Protein AF-A0ABC8R790-F1 (afdb_monomer_lite)

Radius of gyration: 24.33 Å; chains: 1; bounding box: 55×74×31 Å

Sequence (128 aa):
MMNKSLFYRSLWTRSCSLICFKKHKEIPCVRPESASEAKAAPGAALHVERPYYVDEQSEVLQNLQLEATASCSEIRNALEDEELQKLIYNIDTSPDAENELDKAMETEVFRLFTDKILCTISGNSKAL

Organism: NCBI:txid185542

Foldseek 3Di:
DDDPPPVPPPDPPDDDDPVVVVVCVVPPDDDPPPPDDDDDDPDDDPPPPDDDDDPDPVVDQDPVLVVLCVPDPVLVVLVVDPVLVVLVVCLVPDPCNVVSVVVLCVDPSNVVSVVVSVCRRVVVVPPD

Structure (mmCIF, N/CA/C/O backbone):
data_AF-A0ABC8R790-F1
#
_entry.id   AF-A0ABC8R790-F1
#
loop_
_atom_site.group_PDB
_atom_site.id
_atom_site.type_symbol
_atom_site.label_atom_id
_atom_site.label_alt_id
_atom_site.label_comp_id
_atom_site.label_asym_id
_atom_site.label_entity_id
_atom_site.label_seq_id
_atom_site.pdbx_PDB_ins_code
_atom_site.Cartn_x
_atom_site.Cartn_y
_atom_site.Cartn_z
_atom_site.occupancy
_atom_site.B_iso_or_equiv
_atom_site.auth_seq_id
_atom_site.auth_comp_id
_atom_site.auth_asym_id
_atom_site.auth_atom_id
_atom_site.pdbx_PDB_model_num
ATOM 1 N N . MET A 1 1 ? 14.325 60.259 4.007 1.00 35.97 1 MET A N 1
ATOM 2 C CA . MET A 1 1 ? 15.265 59.415 3.234 1.00 35.97 1 MET A CA 1
ATOM 3 C C . MET A 1 1 ? 15.204 58.000 3.799 1.00 35.97 1 MET A C 1
ATOM 5 O O . MET A 1 1 ? 15.854 57.733 4.798 1.00 35.97 1 MET A O 1
ATOM 9 N N . MET A 1 2 ? 14.360 57.122 3.244 1.00 34.19 2 MET A N 1
ATOM 10 C CA . MET A 1 2 ? 14.283 55.725 3.694 1.00 34.19 2 MET A CA 1
ATOM 11 C C . MET A 1 2 ? 15.330 54.869 2.968 1.00 34.19 2 MET A C 1
ATOM 13 O O . MET A 1 2 ? 15.470 54.934 1.746 1.00 34.19 2 MET A O 1
ATOM 17 N N . ASN A 1 3 ? 16.073 54.093 3.756 1.00 30.94 3 ASN A N 1
ATOM 18 C CA . ASN A 1 3 ? 17.181 53.238 3.339 1.00 30.94 3 ASN A CA 1
ATOM 19 C C . ASN A 1 3 ? 16.714 52.142 2.363 1.00 30.94 3 ASN A C 1
ATOM 21 O O . ASN A 1 3 ? 15.935 51.262 2.725 1.00 30.94 3 ASN A O 1
ATOM 25 N N . LYS A 1 4 ? 17.249 52.158 1.136 1.00 39.41 4 LYS A N 1
ATOM 26 C CA . LYS A 1 4 ? 16.925 51.234 0.026 1.00 39.41 4 LYS A CA 1
ATOM 27 C C . LYS A 1 4 ? 17.363 49.772 0.249 1.00 39.41 4 LYS A C 1
ATOM 29 O O . LYS A 1 4 ? 17.163 48.942 -0.627 1.00 39.41 4 LYS A O 1
ATOM 34 N N . SER A 1 5 ? 17.948 49.453 1.404 1.00 40.97 5 SER A N 1
ATOM 35 C CA . SER A 1 5 ? 18.514 48.132 1.719 1.00 40.97 5 SER A CA 1
ATOM 36 C C . SER A 1 5 ? 17.472 47.110 2.204 1.00 40.97 5 SER A C 1
ATOM 38 O O . SER A 1 5 ? 17.654 45.907 2.053 1.00 40.97 5 SER A O 1
ATOM 40 N N . LEU A 1 6 ? 16.332 47.561 2.736 1.00 40.66 6 LEU A N 1
ATOM 41 C CA . LEU A 1 6 ? 15.356 46.650 3.354 1.00 40.66 6 LEU A CA 1
ATOM 42 C C . LEU A 1 6 ? 14.253 46.152 2.415 1.00 40.66 6 LEU A C 1
ATOM 44 O O . LEU A 1 6 ? 13.489 45.275 2.801 1.00 40.66 6 LEU A O 1
ATOM 48 N N . PHE A 1 7 ? 14.184 46.641 1.175 1.00 39.34 7 PHE A N 1
ATOM 49 C CA . PHE A 1 7 ? 13.160 46.174 0.233 1.00 39.34 7 PHE A CA 1
ATOM 50 C C . PHE A 1 7 ? 13.511 44.835 -0.439 1.00 39.34 7 PHE A C 1
ATOM 52 O O . PHE A 1 7 ? 12.691 44.270 -1.152 1.00 39.34 7 PHE A O 1
ATOM 59 N N . TYR A 1 8 ? 14.724 44.314 -0.219 1.00 41.25 8 TYR A N 1
ATOM 60 C CA . TYR A 1 8 ? 15.257 43.180 -0.982 1.00 41.25 8 TYR A CA 1
ATOM 61 C C . TYR A 1 8 ? 15.445 41.888 -0.178 1.00 41.25 8 TYR A C 1
ATOM 63 O O . TYR A 1 8 ? 16.124 40.974 -0.636 1.00 41.25 8 TYR A O 1
ATOM 71 N N . ARG A 1 9 ? 14.862 41.791 1.024 1.00 46.16 9 ARG A N 1
ATOM 72 C CA . ARG A 1 9 ? 15.048 40.622 1.903 1.00 46.16 9 ARG A CA 1
ATOM 73 C C . ARG A 1 9 ? 13.774 39.821 2.189 1.00 46.16 9 ARG A C 1
ATOM 75 O O . ARG A 1 9 ? 13.828 38.878 2.967 1.00 46.16 9 ARG A O 1
ATOM 82 N N . SER A 1 10 ? 12.645 40.169 1.573 1.00 47.03 10 SER A N 1
ATOM 83 C CA . SER A 1 10 ? 11.329 39.603 1.916 1.00 47.03 10 SER A CA 1
ATOM 84 C C . SER A 1 10 ? 10.555 38.966 0.755 1.00 47.03 10 SER A C 1
ATOM 86 O O . SER A 1 10 ? 9.408 38.582 0.947 1.00 47.03 10 SER A O 1
ATOM 88 N N . LEU A 1 11 ? 11.160 38.781 -0.423 1.00 48.03 11 LEU A N 1
ATOM 89 C CA . LEU A 1 11 ? 10.540 38.052 -1.541 1.00 48.03 11 LEU A CA 1
ATOM 90 C C . LEU A 1 11 ? 11.583 37.210 -2.287 1.00 48.03 11 LEU A C 1
ATOM 92 O O . LEU A 1 11 ? 11.985 37.538 -3.400 1.00 48.03 11 LEU A O 1
ATOM 96 N N . TRP A 1 12 ? 12.030 36.112 -1.672 1.00 48.56 12 TRP A N 1
ATOM 97 C CA . TRP A 1 12 ? 12.759 35.053 -2.384 1.00 48.56 12 TRP A CA 1
ATOM 98 C C . TRP A 1 12 ? 11.890 33.798 -2.535 1.00 48.56 12 TRP A C 1
ATOM 100 O O . TRP A 1 12 ? 12.308 32.672 -2.289 1.00 48.56 12 TRP A O 1
ATOM 110 N N . THR A 1 13 ? 10.640 34.008 -2.945 1.00 44.09 13 THR A N 1
ATOM 111 C CA . THR A 1 13 ? 9.708 32.964 -3.372 1.00 44.09 13 THR A CA 1
ATOM 112 C C . THR A 1 13 ? 9.754 32.838 -4.898 1.00 44.09 13 THR A C 1
ATOM 114 O O . THR A 1 13 ? 9.174 33.626 -5.633 1.00 44.09 13 THR A O 1
ATOM 117 N N . ARG A 1 14 ? 10.542 31.859 -5.352 1.00 57.12 14 ARG A N 1
ATOM 118 C CA . ARG A 1 14 ? 10.373 30.928 -6.492 1.00 57.12 14 ARG A CA 1
ATOM 119 C C . ARG A 1 14 ? 9.726 31.330 -7.842 1.00 57.12 14 ARG A C 1
ATOM 121 O O . ARG A 1 14 ? 9.514 30.436 -8.652 1.00 57.12 14 ARG A O 1
ATOM 128 N N . SER A 1 15 ? 9.543 32.603 -8.192 1.00 55.16 15 SER A N 1
ATOM 129 C CA . SER A 1 15 ? 9.324 33.002 -9.602 1.00 55.16 15 SER A CA 1
ATOM 130 C C . SER A 1 15 ? 9.596 34.493 -9.831 1.00 55.16 15 SER A C 1
ATOM 132 O O . SER A 1 15 ? 8.859 35.351 -9.354 1.00 55.16 15 SER A O 1
ATOM 134 N N . CYS A 1 16 ? 10.665 34.811 -10.571 1.00 61.38 16 CYS A N 1
ATOM 135 C CA . CYS A 1 16 ? 11.005 36.184 -10.961 1.00 61.38 16 CYS A CA 1
ATOM 136 C C . CYS A 1 16 ? 10.073 36.671 -12.085 1.00 61.38 16 CYS A C 1
ATOM 138 O O . CYS A 1 16 ? 9.947 36.010 -13.112 1.00 61.38 16 CYS A O 1
ATOM 140 N N . SER A 1 17 ? 9.448 37.841 -11.920 1.00 60.53 17 SER A N 1
ATOM 141 C CA . SER A 1 17 ? 8.608 38.459 -12.958 1.00 60.53 17 SER A CA 1
ATOM 142 C C . SER A 1 17 ? 9.447 39.195 -14.018 1.00 60.53 17 SER A C 1
ATOM 144 O O . SER A 1 17 ? 10.633 39.465 -13.822 1.00 60.53 17 SER A O 1
ATOM 146 N N . LEU A 1 18 ? 8.834 39.592 -15.142 1.00 56.31 18 LEU A N 1
ATOM 147 C CA . LEU A 1 18 ? 9.503 40.341 -16.226 1.00 56.31 18 LEU A CA 1
ATOM 148 C C . LEU A 1 18 ? 10.120 41.675 -15.765 1.00 56.31 18 LEU A C 1
ATOM 150 O O . LEU A 1 18 ? 11.063 42.182 -16.375 1.00 56.31 18 LEU A O 1
ATOM 154 N N . ILE A 1 19 ? 9.617 42.240 -14.666 1.00 55.22 19 ILE A N 1
ATOM 155 C CA . ILE A 1 19 ? 10.162 43.458 -14.059 1.00 55.22 19 ILE A CA 1
ATOM 156 C C . ILE A 1 19 ? 11.496 43.158 -13.347 1.00 55.22 19 ILE A C 1
ATOM 158 O O . ILE A 1 19 ? 12.409 43.984 -13.395 1.00 55.22 19 ILE A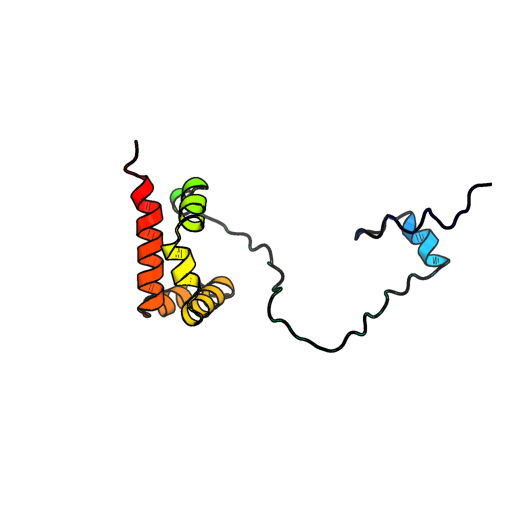 O 1
ATOM 162 N N . CYS A 1 20 ? 11.667 41.958 -12.775 1.00 61.50 20 CYS A N 1
ATOM 163 C CA . CYS A 1 20 ? 12.937 41.504 -12.195 1.00 61.50 20 CYS A CA 1
ATOM 164 C C . CYS A 1 20 ? 14.024 41.326 -13.270 1.00 61.50 20 CYS A C 1
ATOM 166 O O . CYS A 1 20 ? 15.179 41.679 -13.045 1.00 61.50 20 CYS A O 1
ATOM 168 N N . PHE A 1 21 ? 13.659 40.874 -14.474 1.00 56.16 21 PHE A N 1
ATOM 169 C CA . PHE A 1 21 ? 14.601 40.600 -15.569 1.00 56.16 21 PHE A CA 1
ATOM 170 C C . PHE A 1 21 ? 15.480 41.807 -15.959 1.00 56.16 21 PHE A C 1
ATOM 172 O O . PHE A 1 21 ? 16.684 41.656 -16.164 1.00 56.16 21 PHE A O 1
ATOM 179 N N . LYS A 1 22 ? 14.929 43.032 -15.982 1.00 60.50 22 LYS A N 1
ATOM 180 C CA . LYS A 1 22 ? 15.718 44.249 -16.275 1.00 60.50 22 LYS A CA 1
ATOM 181 C C . LYS A 1 22 ? 16.751 44.568 -15.191 1.00 60.50 22 LYS A C 1
ATOM 183 O O . LYS A 1 22 ? 17.810 45.093 -15.510 1.00 60.50 22 LYS A O 1
ATOM 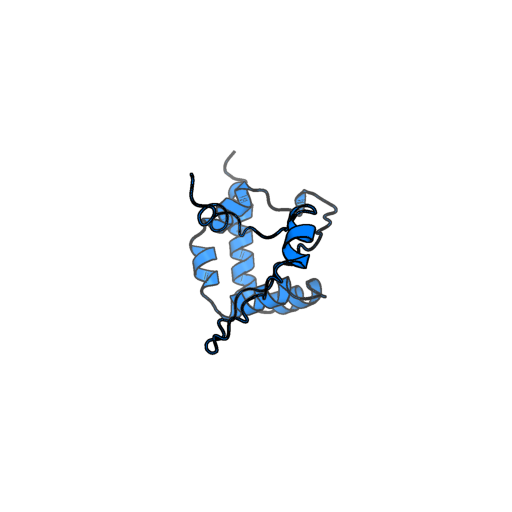188 N N . LYS A 1 23 ? 16.465 44.233 -13.929 1.00 60.88 23 LYS A N 1
ATOM 189 C CA . LYS A 1 23 ? 17.372 44.467 -12.793 1.00 60.88 23 LYS A CA 1
ATOM 190 C C . LYS A 1 23 ? 18.468 43.406 -12.684 1.00 60.88 23 LYS A C 1
ATOM 192 O O . LYS A 1 23 ? 19.580 43.738 -12.294 1.00 60.88 23 LYS A O 1
ATOM 197 N N . HIS A 1 24 ? 18.197 42.183 -13.139 1.00 58.22 24 HIS A N 1
ATOM 198 C CA . HIS A 1 24 ? 19.198 41.113 -13.225 1.00 58.22 24 HIS A CA 1
ATOM 199 C C . HIS A 1 24 ? 20.257 41.367 -14.309 1.00 58.22 24 HIS A C 1
ATOM 201 O O . HIS A 1 24 ? 21.359 40.832 -14.234 1.00 58.22 24 HIS A O 1
ATOM 207 N N . LYS A 1 25 ? 19.934 42.184 -15.322 1.00 56.00 25 LYS A N 1
ATOM 208 C CA . LYS A 1 25 ? 20.881 42.567 -16.378 1.00 56.00 25 LYS A CA 1
ATOM 209 C C . LYS A 1 25 ? 21.946 43.555 -15.885 1.00 56.00 25 LYS A C 1
ATOM 211 O O . LYS A 1 25 ? 23.048 43.561 -16.418 1.00 56.00 25 LYS A O 1
ATOM 216 N N . GLU A 1 26 ? 21.616 44.378 -14.888 1.00 56.12 26 GLU A N 1
ATOM 217 C CA . GLU A 1 26 ? 22.553 45.327 -14.268 1.00 56.12 26 GLU A CA 1
ATOM 218 C C . GLU A 1 26 ? 23.309 44.711 -13.080 1.00 56.12 26 GLU A C 1
ATOM 220 O O . GLU A 1 26 ? 24.456 45.076 -12.839 1.00 56.12 26 GLU A O 1
ATOM 225 N N . ILE A 1 27 ? 22.697 43.765 -12.354 1.00 57.06 27 ILE A N 1
ATOM 226 C CA . ILE A 1 27 ? 23.330 43.035 -11.246 1.00 57.06 27 ILE A CA 1
ATOM 227 C C . ILE A 1 27 ? 23.011 41.539 -11.409 1.00 57.06 27 ILE A C 1
ATOM 229 O O . ILE A 1 27 ? 21.880 41.132 -11.125 1.00 57.06 27 ILE A O 1
ATOM 233 N N . PRO A 1 28 ? 23.960 40.705 -11.867 1.00 55.69 28 PRO A N 1
ATOM 234 C CA . PRO A 1 28 ? 23.710 39.281 -12.050 1.00 55.69 28 PRO A CA 1
ATOM 235 C C . PRO A 1 28 ? 23.457 38.597 -10.700 1.00 55.69 28 PRO A C 1
ATOM 237 O O . PRO A 1 28 ? 24.290 38.636 -9.795 1.00 55.69 28 PRO A O 1
ATOM 240 N N . CYS A 1 29 ? 22.304 37.939 -10.561 1.00 59.06 29 CYS A N 1
ATOM 241 C CA . CYS A 1 29 ? 22.040 37.044 -9.437 1.00 59.06 29 CYS A CA 1
ATOM 242 C C . CYS A 1 29 ? 22.867 35.768 -9.607 1.00 59.06 29 CYS A C 1
ATOM 244 O O . CYS A 1 29 ? 22.496 34.881 -10.376 1.00 59.06 29 CYS A O 1
ATOM 246 N N . VAL A 1 30 ? 23.962 35.653 -8.863 1.00 54.06 30 VAL A N 1
ATOM 247 C CA . VAL A 1 30 ? 24.648 34.372 -8.692 1.00 54.06 30 VAL A CA 1
ATOM 248 C C . VAL A 1 30 ? 23.814 33.538 -7.722 1.00 54.06 30 VAL A C 1
ATOM 250 O O . VAL A 1 30 ? 23.618 33.922 -6.569 1.00 54.06 30 VAL A O 1
ATOM 253 N N . ARG A 1 31 ? 23.277 32.411 -8.201 1.00 48.53 31 ARG A N 1
ATOM 254 C CA . ARG A 1 31 ? 22.734 31.365 -7.326 1.00 48.53 31 ARG A CA 1
ATOM 255 C C . ARG A 1 31 ? 23.895 30.922 -6.429 1.00 48.53 31 ARG A C 1
ATOM 257 O O . ARG A 1 31 ? 24.906 30.506 -6.988 1.00 48.53 31 ARG A O 1
ATOM 264 N N . PRO A 1 32 ? 23.798 31.005 -5.093 1.00 45.53 32 PRO A N 1
ATOM 265 C CA . PRO A 1 32 ? 24.825 30.416 -4.254 1.00 45.53 32 PRO A CA 1
ATOM 266 C C . PRO A 1 32 ? 24.858 28.919 -4.565 1.00 45.53 32 PRO A C 1
ATOM 268 O O . PRO A 1 32 ? 23.841 28.238 -4.408 1.00 45.53 32 PRO A O 1
ATOM 271 N N . GLU A 1 33 ? 25.994 28.416 -5.045 1.00 45.47 33 GLU A N 1
ATOM 272 C CA . GLU A 1 33 ? 26.300 26.998 -4.923 1.00 45.47 33 GLU A CA 1
ATOM 273 C C . GLU A 1 33 ? 26.335 26.710 -3.428 1.00 45.47 33 GLU A C 1
ATOM 275 O O . GLU A 1 33 ? 27.259 27.097 -2.713 1.00 45.47 33 GLU A O 1
ATOM 280 N N . SER A 1 34 ? 25.275 26.087 -2.927 1.00 44.62 34 SER A N 1
ATOM 281 C CA . SER A 1 34 ? 25.308 25.449 -1.625 1.00 44.62 34 SER A CA 1
ATOM 282 C C . SER A 1 34 ? 26.234 24.241 -1.737 1.00 44.62 34 SER A C 1
ATOM 284 O O . SER A 1 34 ? 25.783 23.116 -1.945 1.00 44.62 34 SER A O 1
ATOM 286 N N . ALA A 1 35 ? 27.538 24.487 -1.624 1.00 48.94 35 ALA A N 1
ATOM 287 C CA . ALA A 1 35 ? 28.475 23.486 -1.162 1.00 48.94 35 ALA A CA 1
ATOM 288 C C . ALA A 1 35 ? 28.111 23.171 0.296 1.00 48.94 35 ALA A C 1
ATOM 290 O O . ALA A 1 35 ? 28.441 23.911 1.220 1.00 48.94 35 ALA A O 1
ATOM 291 N N . SER A 1 36 ? 27.367 22.087 0.475 1.00 40.38 36 SER A N 1
ATOM 292 C CA . SER A 1 36 ? 27.322 21.332 1.720 1.00 40.38 36 SER A CA 1
ATOM 293 C C . SER A 1 36 ? 27.427 19.867 1.332 1.00 40.38 36 SER A C 1
ATOM 295 O O . SER A 1 36 ? 26.433 19.216 1.017 1.00 40.38 36 SER A O 1
ATOM 297 N N . GLU A 1 37 ? 28.655 19.360 1.320 1.00 48.75 37 GLU A N 1
ATOM 298 C CA . GLU A 1 37 ? 28.891 17.926 1.422 1.00 48.75 37 GLU A CA 1
ATOM 299 C C . GLU A 1 37 ? 28.318 17.385 2.747 1.00 48.75 37 GLU A C 1
ATOM 301 O O . GLU A 1 37 ? 28.270 18.084 3.759 1.00 48.75 37 GLU A O 1
ATOM 306 N N . ALA A 1 38 ? 27.932 16.106 2.702 1.00 39.78 38 ALA A N 1
ATOM 307 C CA . ALA A 1 38 ? 27.633 15.196 3.813 1.00 39.78 38 ALA A CA 1
ATOM 308 C C . ALA A 1 38 ? 26.304 15.376 4.584 1.00 39.78 38 ALA A C 1
ATOM 310 O O . ALA A 1 38 ? 26.264 15.833 5.720 1.00 39.78 38 ALA A O 1
ATOM 311 N N . LYS A 1 39 ? 25.213 14.819 4.046 1.00 35.88 39 LYS A N 1
ATOM 312 C CA . LYS A 1 39 ? 24.810 13.419 4.308 1.00 35.88 39 LYS A CA 1
ATOM 313 C C . LYS A 1 39 ? 23.597 13.082 3.439 1.00 35.88 39 LYS A C 1
ATOM 315 O O . LYS A 1 39 ? 22.565 13.737 3.529 1.00 35.88 39 LYS A O 1
ATOM 320 N N . ALA A 1 40 ? 23.724 12.049 2.613 1.00 39.91 40 ALA A N 1
ATOM 321 C CA . ALA A 1 40 ? 22.592 11.468 1.909 1.00 39.91 40 ALA A CA 1
ATOM 322 C C . ALA A 1 40 ? 21.572 10.944 2.935 1.00 39.91 40 ALA A C 1
ATOM 324 O O . ALA A 1 40 ? 21.840 9.976 3.644 1.00 39.91 40 ALA A O 1
ATOM 325 N N . ALA A 1 41 ? 20.422 11.608 3.021 1.00 41.69 41 ALA A N 1
ATOM 326 C CA . ALA A 1 41 ? 19.186 11.005 3.489 1.00 41.69 41 ALA A CA 1
ATOM 327 C C . ALA A 1 41 ? 18.427 10.526 2.238 1.00 41.69 41 ALA A C 1
ATOM 329 O O . ALA A 1 41 ? 18.218 11.333 1.326 1.00 41.69 41 ALA A O 1
ATOM 330 N N . PRO A 1 42 ? 18.043 9.244 2.137 1.00 46.97 42 PRO A N 1
ATOM 331 C CA . PRO A 1 42 ? 17.196 8.778 1.051 1.00 46.97 42 PRO A CA 1
ATOM 332 C C . PRO A 1 42 ? 15.758 9.175 1.393 1.00 46.97 42 PRO A C 1
ATOM 334 O O . PRO A 1 42 ? 15.173 8.613 2.310 1.00 46.97 42 PRO A O 1
ATOM 337 N N . GLY A 1 43 ? 15.188 10.180 0.730 1.00 47.31 43 GLY A N 1
ATOM 338 C CA . GLY A 1 43 ? 13.799 10.535 1.038 1.00 47.31 43 GLY A CA 1
ATOM 339 C C . GLY A 1 43 ? 13.346 11.900 0.566 1.00 47.31 43 GLY A C 1
ATOM 340 O O . GLY A 1 43 ? 12.928 12.723 1.369 1.00 47.31 43 GLY A O 1
ATOM 341 N N . ALA A 1 44 ? 13.421 12.147 -0.735 1.00 49.06 44 ALA A N 1
ATOM 342 C CA . ALA A 1 44 ? 12.520 13.088 -1.391 1.00 49.06 44 ALA A CA 1
ATOM 343 C C . ALA A 1 44 ? 12.488 12.729 -2.875 1.00 49.06 44 ALA A C 1
ATOM 345 O O . ALA A 1 44 ? 13.001 13.462 -3.722 1.00 49.06 44 ALA A O 1
ATOM 346 N N . ALA A 1 45 ? 11.939 11.552 -3.189 1.00 49.66 45 ALA A N 1
ATOM 347 C CA . ALA A 1 45 ? 11.466 11.322 -4.542 1.00 49.66 45 ALA A CA 1
ATOM 348 C C . ALA A 1 45 ? 10.441 12.427 -4.827 1.00 49.66 45 ALA A C 1
ATOM 350 O O . ALA A 1 45 ? 9.465 12.589 -4.095 1.00 49.66 45 ALA A O 1
ATOM 351 N N . LEU A 1 46 ? 10.727 13.260 -5.826 1.00 49.28 46 LEU A N 1
ATOM 352 C CA . LEU A 1 46 ? 9.761 14.209 -6.355 1.00 49.28 46 LEU A CA 1
ATOM 353 C C . LEU A 1 46 ? 8.538 13.391 -6.765 1.00 49.28 46 LEU A C 1
ATOM 355 O O . LEU A 1 46 ? 8.641 12.587 -7.688 1.00 49.28 46 LEU A O 1
ATOM 359 N N . HIS A 1 47 ? 7.423 13.565 -6.054 1.00 53.25 47 HIS A N 1
ATOM 360 C CA . HIS A 1 47 ? 6.139 12.986 -6.426 1.00 53.25 47 HIS A CA 1
ATOM 361 C C . HIS A 1 47 ? 5.757 13.585 -7.781 1.00 53.25 47 HIS A C 1
ATOM 363 O O . HIS A 1 47 ? 5.249 14.705 -7.868 1.00 53.25 47 HIS A O 1
ATOM 369 N N . VAL A 1 48 ? 6.120 12.883 -8.854 1.00 55.12 48 VAL A N 1
ATOM 370 C CA . VAL A 1 48 ? 5.610 13.164 -10.188 1.00 55.12 48 VAL A CA 1
ATOM 371 C C . VAL A 1 48 ? 4.122 12.898 -10.084 1.00 55.12 48 VAL A C 1
ATOM 373 O O . VAL A 1 48 ?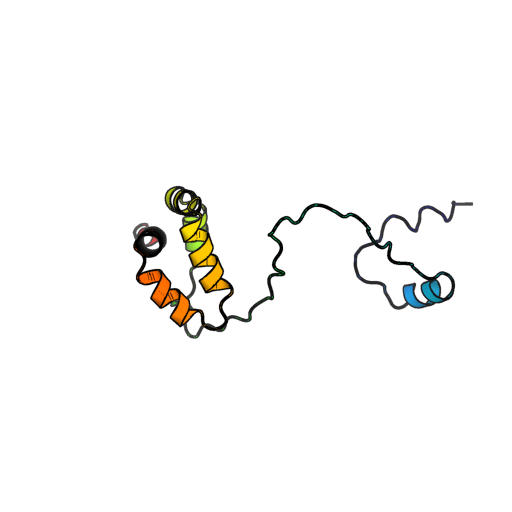 3.717 11.784 -9.771 1.00 55.12 48 VAL A O 1
ATOM 376 N N . GLU A 1 49 ? 3.317 13.939 -10.267 1.00 55.53 49 GLU A N 1
ATOM 377 C CA . GLU A 1 49 ? 1.866 13.818 -10.291 1.00 55.53 49 GLU A CA 1
ATOM 378 C C . GLU A 1 49 ? 1.512 12.854 -11.432 1.00 55.53 49 GLU A C 1
ATOM 380 O O . GLU A 1 49 ? 1.609 13.205 -12.609 1.00 55.53 49 GLU A O 1
ATOM 385 N N . ARG A 1 50 ? 1.234 11.591 -11.089 1.00 67.12 50 ARG A N 1
ATOM 386 C CA . ARG A 1 50 ? 0.877 10.548 -12.050 1.00 67.12 50 ARG A CA 1
ATOM 387 C C . ARG A 1 50 ? -0.610 10.724 -12.347 1.00 67.12 50 ARG A C 1
ATOM 389 O O . ARG A 1 50 ? -1.416 10.549 -11.434 1.00 67.12 50 ARG A O 1
ATOM 396 N N . PRO A 1 51 ? -1.005 11.083 -13.582 1.00 66.25 51 PRO A N 1
ATOM 397 C CA . PRO A 1 51 ? -2.414 11.134 -13.932 1.00 66.25 51 PRO A CA 1
ATOM 398 C C . PRO A 1 51 ? -2.982 9.721 -13.787 1.00 66.25 51 PRO A C 1
ATOM 400 O O . PRO A 1 51 ? -2.530 8.803 -14.471 1.00 66.25 51 PRO A O 1
ATOM 403 N N . TYR A 1 52 ? -3.927 9.541 -12.869 1.00 65.75 52 TYR A N 1
ATOM 404 C CA . TYR A 1 52 ? -4.614 8.272 -12.662 1.00 65.75 52 TYR A CA 1
ATOM 405 C C . TYR A 1 52 ? -5.994 8.363 -13.314 1.00 65.75 52 TYR A C 1
ATOM 407 O O . TYR A 1 52 ? -6.781 9.252 -12.987 1.00 65.75 52 TYR A O 1
ATOM 415 N N . TYR A 1 53 ? -6.248 7.495 -14.294 1.00 74.44 53 TYR A N 1
ATOM 416 C CA . TYR A 1 53 ? -7.550 7.361 -14.939 1.00 74.44 53 TYR A CA 1
ATOM 417 C C . TYR A 1 53 ? -8.239 6.141 -14.345 1.00 74.44 53 TYR A C 1
ATOM 419 O O . TYR A 1 53 ? -7.671 5.052 -14.371 1.00 74.44 53 TYR A O 1
ATOM 427 N N . VAL A 1 54 ? -9.438 6.347 -13.811 1.00 76.75 54 VAL A N 1
ATOM 428 C CA . VAL A 1 54 ? -10.266 5.285 -13.238 1.00 76.75 54 VAL A CA 1
ATOM 429 C C . VAL A 1 54 ? -11.533 5.191 -14.060 1.00 76.75 54 VAL A C 1
ATOM 431 O O . VAL A 1 54 ? -12.169 6.219 -14.304 1.00 76.75 54 VAL A O 1
ATOM 434 N N . ASP A 1 55 ? -11.876 3.977 -14.482 1.00 79.00 55 ASP A N 1
ATOM 435 C CA . ASP A 1 55 ? -13.081 3.715 -15.268 1.00 79.00 55 ASP A CA 1
ATOM 436 C C . ASP A 1 55 ? -14.335 3.806 -14.380 1.00 79.00 55 ASP A C 1
ATOM 438 O O . ASP A 1 55 ? -15.289 4.519 -14.702 1.00 79.00 55 ASP A O 1
ATOM 442 N N . GLU A 1 56 ? -14.289 3.195 -13.190 1.00 85.44 56 GLU A N 1
ATOM 443 C CA . GLU A 1 56 ? -15.392 3.193 -12.228 1.00 85.44 56 GLU A CA 1
ATOM 444 C C . GLU A 1 56 ? -15.040 3.855 -10.887 1.00 85.44 56 GLU A C 1
ATOM 446 O O . GLU A 1 56 ? -14.064 3.522 -10.223 1.00 85.44 56 GLU A O 1
ATOM 451 N N . GLN A 1 57 ? -15.906 4.748 -10.394 1.00 79.12 57 GLN A N 1
ATOM 452 C CA . GLN A 1 57 ? -15.698 5.407 -9.092 1.00 79.12 57 GLN A CA 1
ATOM 453 C C . GLN A 1 57 ? -15.710 4.435 -7.899 1.00 79.12 57 GLN A C 1
ATOM 455 O O . GLN A 1 57 ? -15.184 4.775 -6.842 1.00 79.12 57 GLN A O 1
ATOM 460 N N . SER A 1 58 ? -16.293 3.242 -8.055 1.00 83.56 58 SER A N 1
ATOM 461 C CA . SER A 1 58 ? -16.268 2.150 -7.071 1.00 83.56 58 SER A CA 1
ATOM 462 C C . SER A 1 58 ? -14.867 1.597 -6.811 1.00 83.56 58 SER A C 1
ATOM 464 O O . SER A 1 58 ? -14.642 1.025 -5.747 1.00 83.56 58 SER A O 1
ATOM 466 N N . GLU A 1 59 ? -13.932 1.775 -7.744 1.00 85.06 59 GLU A N 1
ATOM 467 C CA . GLU A 1 59 ? -12.538 1.338 -7.602 1.00 85.06 59 GLU A CA 1
ATOM 468 C C . GLU A 1 59 ? -11.716 2.293 -6.722 1.00 85.06 59 GLU A C 1
ATOM 470 O O . GLU A 1 59 ? -10.623 1.951 -6.271 1.00 85.06 59 GLU A O 1
ATOM 475 N N . VAL A 1 60 ? -12.244 3.491 -6.438 1.00 88.44 60 VAL A N 1
ATOM 476 C CA . VAL A 1 60 ? -11.577 4.504 -5.615 1.00 88.44 60 VAL A CA 1
ATOM 477 C C . VAL A 1 60 ? -12.159 4.508 -4.209 1.00 88.44 60 VAL A C 1
ATOM 479 O O . VAL A 1 60 ? -13.366 4.633 -4.003 1.00 88.44 60 VAL A O 1
ATOM 482 N N . LEU A 1 61 ? -11.277 4.449 -3.212 1.00 88.69 61 LEU A N 1
ATOM 483 C CA . LEU A 1 61 ? -11.675 4.592 -1.816 1.00 88.69 61 LEU A CA 1
ATOM 484 C C . LEU A 1 61 ? -12.229 5.991 -1.531 1.00 88.69 61 LEU A C 1
ATOM 486 O O . LEU A 1 61 ? -11.649 7.012 -1.909 1.00 88.69 61 LEU A O 1
ATOM 490 N N . GLN A 1 62 ? -13.329 6.043 -0.782 1.00 90.12 62 GLN A N 1
ATOM 491 C CA . GLN A 1 62 ? -13.896 7.302 -0.310 1.00 90.12 62 GLN A CA 1
ATOM 492 C C . GLN A 1 62 ? -13.021 7.921 0.786 1.00 90.12 62 GLN A C 1
ATOM 494 O O . GLN A 1 62 ? -12.307 7.226 1.509 1.00 90.12 62 GLN A O 1
ATOM 499 N N . ASN A 1 63 ? -13.136 9.237 0.978 1.00 89.75 63 ASN A N 1
ATOM 500 C CA . ASN A 1 63 ? -12.342 9.959 1.976 1.00 89.75 63 ASN A CA 1
ATOM 501 C C . ASN A 1 63 ? -12.488 9.375 3.397 1.00 89.75 63 ASN A C 1
ATOM 503 O O . ASN A 1 63 ? -11.486 9.190 4.079 1.00 8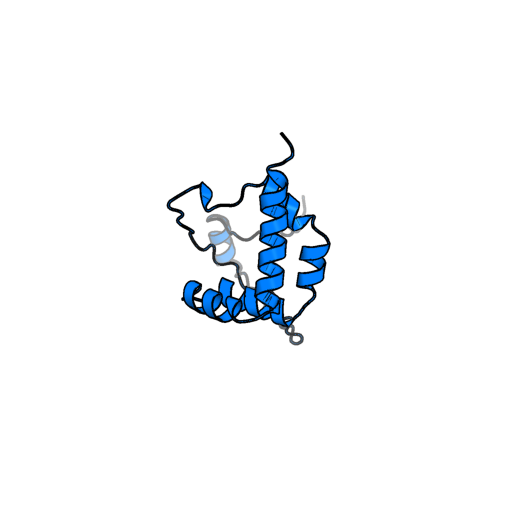9.75 63 ASN A O 1
ATOM 507 N N . LEU A 1 64 ? -13.703 8.972 3.788 1.00 90.81 64 LEU A N 1
ATOM 508 C CA . LEU A 1 64 ? -13.961 8.319 5.079 1.00 90.81 64 LEU A CA 1
ATOM 509 C C . LEU A 1 64 ? -13.228 6.975 5.230 1.00 90.81 64 LEU A C 1
ATOM 511 O O . LEU A 1 64 ? -12.782 6.629 6.321 1.00 90.81 64 LEU A O 1
ATOM 515 N N . GLN A 1 65 ? -13.087 6.206 4.147 1.00 92.81 65 GLN A N 1
ATOM 516 C CA . GLN A 1 65 ? -12.344 4.942 4.166 1.00 92.81 65 GLN A CA 1
ATOM 517 C C . GLN A 1 65 ? -10.838 5.194 4.273 1.00 92.81 65 GLN A C 1
ATOM 519 O O . GLN A 1 65 ? -10.160 4.505 5.029 1.00 92.81 65 GLN A O 1
ATOM 524 N N . LEU A 1 66 ? -10.324 6.211 3.574 1.00 92.75 66 LEU A N 1
ATOM 525 C CA . LEU A 1 66 ? -8.924 6.627 3.689 1.00 92.75 66 LEU A CA 1
ATOM 526 C C . LEU A 1 66 ? -8.595 7.112 5.107 1.00 92.75 66 LEU A C 1
ATOM 528 O O . LEU A 1 66 ? -7.566 6.729 5.661 1.00 92.75 66 LEU A O 1
ATOM 532 N N . GLU A 1 67 ? -9.480 7.901 5.719 1.00 93.19 67 GLU A N 1
ATOM 533 C CA . GLU A 1 67 ? -9.328 8.363 7.102 1.00 93.19 67 GLU A CA 1
ATOM 534 C C . GLU A 1 67 ? -9.361 7.197 8.102 1.00 93.19 67 GLU A C 1
ATOM 536 O O . GLU A 1 67 ? -8.537 7.147 9.021 1.00 93.19 67 GLU A O 1
ATOM 541 N N . ALA A 1 68 ? -10.250 6.218 7.899 1.00 93.00 68 ALA A N 1
ATOM 542 C CA . ALA A 1 68 ? -10.302 5.009 8.718 1.00 93.00 68 ALA A CA 1
ATOM 543 C C . ALA A 1 68 ? -9.005 4.189 8.616 1.00 93.00 68 ALA A C 1
ATOM 545 O O . ALA A 1 68 ? -8.457 3.775 9.639 1.00 93.00 68 ALA A O 1
ATOM 546 N N . THR A 1 69 ? -8.471 4.016 7.404 1.00 93.31 69 THR A N 1
ATOM 547 C CA . THR A 1 69 ? -7.181 3.352 7.170 1.00 93.31 69 THR A CA 1
ATOM 548 C C . THR A 1 69 ? -6.038 4.105 7.855 1.00 93.31 69 THR A C 1
ATOM 550 O O . THR A 1 69 ? -5.235 3.495 8.559 1.00 93.31 69 THR A O 1
ATOM 553 N N . ALA A 1 70 ? -5.990 5.436 7.733 1.00 92.56 70 ALA A N 1
ATOM 554 C CA . ALA A 1 70 ? -4.963 6.269 8.366 1.00 92.56 70 ALA A CA 1
ATOM 555 C C . ALA A 1 70 ? -5.033 6.257 9.906 1.00 92.56 70 ALA A C 1
ATOM 557 O O . ALA A 1 70 ? -4.007 6.366 10.583 1.00 92.56 70 ALA A O 1
ATOM 558 N N . SER A 1 71 ? -6.236 6.110 10.465 1.00 93.50 71 SER A N 1
ATOM 559 C CA . SER A 1 71 ? -6.472 6.072 11.913 1.00 93.50 71 SER A CA 1
ATOM 560 C C . SER A 1 71 ? -6.268 4.683 12.526 1.00 93.50 71 SER A C 1
ATOM 562 O O . SER A 1 71 ? -6.146 4.564 13.746 1.00 93.50 71 SER A O 1
ATOM 564 N N . CYS A 1 72 ? -6.217 3.628 11.709 1.00 94.62 72 CYS A N 1
ATOM 565 C CA . CYS A 1 72 ? -6.067 2.257 12.179 1.00 94.62 72 CYS A CA 1
ATOM 566 C C . CYS A 1 72 ? -4.644 2.001 12.696 1.00 94.62 72 CYS A C 1
ATOM 568 O O . CYS A 1 72 ? -3.673 1.971 11.938 1.00 94.62 72 CYS A O 1
ATOM 570 N N . SER A 1 73 ? -4.519 1.772 14.004 1.00 94.19 73 SER A N 1
ATOM 571 C CA . SER A 1 73 ? -3.232 1.472 14.636 1.00 94.19 73 SER A CA 1
ATOM 572 C C . SER A 1 73 ? -2.618 0.173 14.122 1.00 94.19 73 SER A C 1
ATOM 574 O O . SER A 1 73 ? -1.410 0.109 13.953 1.00 94.19 73 SER A O 1
ATOM 576 N N . GLU A 1 74 ? -3.421 -0.846 13.812 1.00 93.88 74 GLU A N 1
ATOM 577 C CA . GLU A 1 74 ? -2.904 -2.107 13.275 1.00 93.88 74 GLU A CA 1
ATOM 578 C C . GLU A 1 74 ? -2.247 -1.942 11.905 1.00 93.88 74 GLU A C 1
ATOM 580 O O . GLU A 1 74 ? -1.199 -2.538 11.665 1.00 93.88 74 GLU A O 1
ATOM 585 N N . ILE A 1 75 ? -2.840 -1.126 11.028 1.00 95.12 75 ILE A N 1
ATOM 586 C CA . ILE A 1 75 ? -2.272 -0.802 9.714 1.00 95.12 75 ILE A CA 1
ATOM 587 C C . ILE A 1 75 ? -0.981 -0.008 9.901 1.00 95.12 75 ILE A C 1
ATOM 589 O O . ILE A 1 75 ? 0.039 -0.336 9.302 1.00 95.12 75 ILE A O 1
ATOM 593 N N . ARG A 1 76 ? -0.991 0.998 10.782 1.00 95.56 76 ARG A N 1
ATOM 594 C CA . ARG A 1 76 ? 0.203 1.800 11.077 1.00 95.56 76 ARG A CA 1
ATOM 595 C C . ARG A 1 76 ? 1.346 0.976 11.663 1.00 95.56 76 ARG A C 1
ATOM 597 O O . ARG A 1 76 ? 2.483 1.192 11.271 1.00 95.56 76 ARG A O 1
ATOM 604 N N . ASN A 1 77 ? 1.042 0.041 12.557 1.00 94.81 77 ASN A N 1
ATOM 605 C CA . ASN A 1 77 ? 2.037 -0.848 13.149 1.00 94.81 77 ASN A CA 1
ATOM 606 C C . ASN A 1 77 ? 2.578 -1.841 12.112 1.00 94.81 77 ASN A C 1
ATOM 608 O O . ASN A 1 77 ? 3.769 -2.117 12.103 1.00 94.81 77 ASN A O 1
ATOM 612 N N . ALA A 1 78 ? 1.728 -2.361 11.217 1.00 94.56 78 ALA A N 1
ATOM 613 C CA . ALA A 1 78 ? 2.187 -3.215 10.122 1.00 94.56 78 ALA A CA 1
ATOM 614 C C . ALA A 1 78 ? 3.172 -2.471 9.206 1.00 94.56 78 ALA A C 1
ATOM 616 O O . ALA A 1 78 ? 4.165 -3.050 8.780 1.00 94.56 78 ALA A O 1
ATOM 617 N N . LEU A 1 79 ? 2.947 -1.174 8.972 1.00 95.56 79 LEU A N 1
ATOM 618 C CA . LEU A 1 79 ? 3.849 -0.317 8.202 1.00 95.56 79 LEU A CA 1
ATOM 619 C C . LEU A 1 79 ? 5.198 -0.043 8.884 1.00 95.56 79 LEU A C 1
ATOM 621 O O . LEU A 1 79 ? 6.039 0.581 8.250 1.00 95.56 79 LEU A O 1
ATOM 625 N N . GLU A 1 80 ? 5.447 -0.472 10.124 1.00 94.56 80 GLU A N 1
ATOM 626 C CA . GLU A 1 80 ? 6.792 -0.410 10.722 1.00 94.56 80 GLU A CA 1
ATOM 627 C C . GLU A 1 80 ? 7.742 -1.468 10.131 1.00 94.56 80 GLU A C 1
ATOM 629 O O . GLU A 1 80 ? 8.959 -1.348 10.275 1.00 94.56 80 GLU A O 1
ATOM 634 N N . ASP A 1 81 ? 7.203 -2.475 9.437 1.00 95.69 81 ASP A N 1
ATOM 635 C CA . ASP A 1 81 ? 7.975 -3.526 8.781 1.00 95.69 81 ASP A CA 1
ATOM 636 C C . ASP A 1 81 ? 8.701 -3.014 7.520 1.00 95.69 81 ASP A C 1
ATOM 638 O O . ASP A 1 81 ? 8.092 -2.504 6.575 1.00 95.69 81 ASP A O 1
ATOM 642 N N . GLU A 1 82 ? 10.030 -3.156 7.494 1.00 95.56 82 GLU A N 1
ATOM 643 C CA . GLU A 1 82 ? 10.856 -2.661 6.388 1.00 95.56 82 GLU A CA 1
ATOM 644 C C . GLU A 1 82 ? 10.647 -3.427 5.076 1.00 95.56 82 GLU A C 1
ATOM 646 O O . GLU A 1 82 ? 10.827 -2.856 3.997 1.00 95.56 82 GLU A O 1
ATOM 651 N N . GLU A 1 83 ? 10.337 -4.723 5.135 1.00 94.56 83 GLU A N 1
ATOM 652 C CA . GLU A 1 83 ? 10.120 -5.531 3.934 1.00 94.56 83 GLU A CA 1
ATOM 653 C C . GLU A 1 83 ? 8.808 -5.125 3.268 1.00 94.56 83 GLU A C 1
ATOM 655 O O . GLU A 1 83 ? 8.776 -4.885 2.059 1.00 94.56 83 GLU A O 1
ATOM 660 N N . LEU A 1 84 ? 7.760 -4.919 4.066 1.00 96.44 84 LEU A N 1
ATOM 661 C CA . LEU A 1 84 ? 6.480 -4.400 3.611 1.00 96.44 84 LEU A CA 1
ATOM 662 C C . LEU A 1 84 ? 6.622 -3.013 2.973 1.00 96.44 84 LEU A C 1
ATOM 664 O O . LEU A 1 84 ? 6.095 -2.784 1.884 1.00 96.44 84 LEU A O 1
ATOM 668 N N . GLN A 1 85 ? 7.362 -2.097 3.607 1.00 96.56 85 GLN A N 1
ATOM 669 C CA . GLN A 1 85 ? 7.613 -0.770 3.035 1.00 96.56 85 GLN A CA 1
ATOM 670 C C . GLN A 1 85 ? 8.314 -0.856 1.673 1.00 96.56 85 GLN A C 1
ATOM 672 O O . GLN A 1 85 ? 7.944 -0.131 0.748 1.00 96.56 85 GLN A O 1
ATOM 677 N N . LYS A 1 86 ? 9.304 -1.749 1.529 1.00 95.81 86 LYS A N 1
ATOM 678 C CA . LYS A 1 86 ? 9.999 -1.972 0.251 1.00 95.81 86 LYS A CA 1
ATOM 679 C C . LYS A 1 86 ? 9.049 -2.510 -0.814 1.00 95.81 86 LYS A C 1
ATOM 681 O O . LYS A 1 86 ? 9.102 -2.034 -1.943 1.00 95.81 86 LYS A O 1
ATOM 686 N N . LEU A 1 87 ? 8.170 -3.451 -0.466 1.00 96.56 87 LEU A N 1
ATOM 687 C CA . LEU A 1 87 ? 7.163 -3.980 -1.392 1.00 96.56 87 LEU A CA 1
ATOM 688 C C . LEU A 1 87 ? 6.217 -2.876 -1.878 1.00 96.56 87 LEU A C 1
ATOM 690 O O . LEU A 1 87 ? 6.051 -2.709 -3.084 1.00 96.56 87 LEU A O 1
ATOM 694 N N . ILE A 1 88 ? 5.672 -2.068 -0.963 1.00 96.19 88 ILE A N 1
ATOM 695 C CA . ILE A 1 88 ? 4.789 -0.942 -1.308 1.00 96.19 88 ILE A CA 1
ATOM 696 C C . ILE A 1 88 ? 5.516 0.059 -2.213 1.00 96.19 88 ILE A C 1
ATOM 698 O O . ILE A 1 88 ? 4.975 0.477 -3.234 1.00 96.19 88 ILE A O 1
ATOM 702 N N . TYR A 1 89 ? 6.755 0.415 -1.866 1.00 95.25 89 TYR A N 1
ATOM 703 C CA . TYR A 1 89 ? 7.563 1.338 -2.659 1.00 95.25 89 TYR A CA 1
ATOM 704 C C . TYR A 1 89 ? 7.835 0.809 -4.072 1.00 95.25 89 TYR A C 1
ATOM 706 O O . TYR A 1 89 ? 7.743 1.562 -5.044 1.00 95.25 89 TYR A O 1
ATOM 714 N N . ASN A 1 90 ? 8.149 -0.481 -4.203 1.00 95.00 90 ASN A N 1
ATOM 715 C CA . ASN A 1 90 ? 8.397 -1.102 -5.500 1.00 95.00 90 ASN A CA 1
ATOM 716 C C . ASN A 1 90 ? 7.142 -1.071 -6.379 1.00 95.00 90 ASN A C 1
ATOM 718 O O . ASN A 1 90 ? 7.247 -0.712 -7.546 1.00 95.00 90 ASN A O 1
ATOM 722 N N . ILE A 1 91 ? 5.964 -1.369 -5.820 1.00 95.69 91 ILE A N 1
ATOM 723 C CA . ILE A 1 91 ? 4.690 -1.302 -6.551 1.00 95.69 91 ILE A CA 1
ATOM 724 C C . ILE A 1 91 ? 4.400 0.135 -7.010 1.00 95.69 91 ILE A C 1
ATOM 726 O O . ILE A 1 91 ? 4.130 0.357 -8.190 1.00 95.69 91 ILE A O 1
ATOM 730 N N . ASP A 1 92 ? 4.493 1.113 -6.103 1.00 94.12 92 ASP A N 1
ATOM 731 C CA . ASP A 1 92 ? 4.150 2.519 -6.375 1.00 94.12 92 ASP A CA 1
ATOM 732 C C . ASP A 1 92 ? 5.065 3.159 -7.432 1.00 94.12 92 ASP A C 1
ATOM 734 O O . ASP A 1 92 ? 4.621 3.901 -8.313 1.00 94.12 92 ASP A O 1
ATOM 738 N N . THR A 1 93 ? 6.357 2.826 -7.385 1.00 92.94 93 THR A N 1
ATOM 739 C CA . THR A 1 93 ? 7.357 3.379 -8.309 1.00 92.94 93 THR A CA 1
ATOM 740 C C . THR A 1 93 ? 7.523 2.581 -9.600 1.00 92.94 93 THR A C 1
ATOM 742 O O . THR A 1 93 ? 8.201 3.051 -10.521 1.00 92.94 93 THR A O 1
ATOM 745 N N . SER A 1 94 ? 6.902 1.403 -9.708 1.00 93.44 94 SER A N 1
ATOM 746 C CA . SER A 1 94 ? 7.043 0.545 -10.879 1.00 93.44 94 SER A CA 1
ATOM 747 C C . SER A 1 94 ? 6.320 1.122 -12.107 1.00 93.44 94 SER A C 1
ATOM 749 O O . SER A 1 94 ? 5.177 1.596 -12.019 1.00 93.44 94 SER A O 1
ATOM 751 N N . PRO A 1 95 ? 6.943 1.042 -13.300 1.00 89.31 95 PRO A N 1
ATOM 752 C CA . PRO A 1 95 ? 6.238 1.263 -14.559 1.00 89.31 95 PRO A CA 1
ATOM 753 C C . PRO A 1 95 ? 5.223 0.148 -14.870 1.00 89.31 95 PRO A C 1
ATOM 755 O O . PRO A 1 95 ? 4.292 0.388 -15.634 1.00 89.31 95 PRO A O 1
ATOM 758 N N . ASP A 1 96 ? 5.386 -1.035 -14.271 1.00 93.06 96 ASP A N 1
ATOM 759 C CA . ASP A 1 96 ? 4.529 -2.218 -14.400 1.00 93.06 96 ASP A CA 1
ATOM 760 C C . ASP A 1 96 ? 4.031 -2.636 -13.005 1.00 93.06 96 ASP A C 1
ATOM 762 O O . ASP A 1 96 ? 4.557 -3.549 -12.365 1.00 93.06 96 ASP A O 1
ATOM 766 N N . ALA A 1 97 ? 3.091 -1.854 -12.470 1.00 91.94 97 ALA A N 1
ATOM 767 C CA . ALA A 1 97 ? 2.615 -2.006 -11.095 1.00 91.94 97 ALA A CA 1
ATOM 768 C C . ALA A 1 97 ? 1.764 -3.271 -10.891 1.00 91.94 97 ALA A C 1
ATOM 770 O O . ALA A 1 97 ? 1.749 -3.810 -9.791 1.00 91.94 97 ALA A O 1
ATOM 771 N N . GLU A 1 98 ? 1.090 -3.755 -11.938 1.00 92.62 98 GLU A N 1
ATOM 772 C CA . GLU A 1 98 ? 0.252 -4.960 -11.887 1.00 92.62 98 GLU A CA 1
ATOM 773 C C . GLU A 1 98 ? 1.104 -6.209 -11.623 1.00 92.62 98 GLU A C 1
ATOM 775 O O . GLU A 1 98 ? 0.863 -6.934 -10.663 1.00 92.62 98 GLU A O 1
ATOM 780 N N . ASN A 1 99 ? 2.192 -6.387 -12.375 1.00 95.12 99 ASN A N 1
ATOM 781 C CA . ASN A 1 99 ? 3.116 -7.504 -12.175 1.00 95.12 99 ASN A CA 1
ATOM 782 C C . ASN A 1 99 ? 3.852 -7.447 -10.822 1.00 95.12 99 ASN A C 1
ATOM 784 O O . ASN A 1 99 ? 4.099 -8.479 -10.199 1.00 95.12 99 ASN A O 1
ATOM 788 N N . GLU A 1 100 ? 4.236 -6.255 -10.352 1.00 96.56 100 GLU A N 1
ATOM 789 C CA . GLU A 1 100 ? 4.856 -6.116 -9.025 1.00 96.56 100 GLU A CA 1
ATOM 790 C C . GLU A 1 100 ? 3.857 -6.393 -7.894 1.00 96.56 100 GLU A C 1
ATOM 792 O O . GLU A 1 100 ? 4.229 -6.992 -6.883 1.00 96.56 100 GLU A O 1
ATOM 797 N N . LEU A 1 101 ? 2.587 -6.019 -8.078 1.00 96.38 101 LEU A N 1
ATOM 798 C CA . LEU A 1 101 ? 1.515 -6.366 -7.152 1.00 96.38 101 LEU A CA 1
ATOM 799 C C . LEU A 1 101 ? 1.302 -7.884 -7.097 1.00 96.38 101 LEU A C 1
ATOM 801 O O . LEU A 1 101 ? 1.253 -8.435 -5.997 1.00 96.38 101 LEU A O 1
ATOM 805 N N . ASP A 1 102 ? 1.243 -8.566 -8.244 1.00 97.00 102 ASP A N 1
ATOM 806 C CA . ASP A 1 102 ? 1.083 -10.025 -8.308 1.00 97.00 102 ASP A CA 1
ATOM 807 C C . ASP A 1 102 ? 2.189 -10.748 -7.529 1.00 97.00 102 ASP A C 1
ATOM 809 O O . ASP A 1 102 ? 1.905 -11.590 -6.674 1.00 97.00 102 ASP A O 1
ATOM 813 N N . LYS A 1 103 ? 3.452 -10.352 -7.734 1.00 95.94 103 LYS A N 1
ATOM 814 C CA . LYS A 1 103 ? 4.594 -10.885 -6.970 1.00 95.94 103 LYS A CA 1
ATOM 815 C C . LYS A 1 103 ? 4.475 -10.587 -5.478 1.00 95.94 103 LYS A C 1
ATOM 817 O O . LYS A 1 103 ? 4.767 -11.447 -4.649 1.00 95.94 103 LYS A O 1
ATOM 822 N N . ALA A 1 104 ? 4.064 -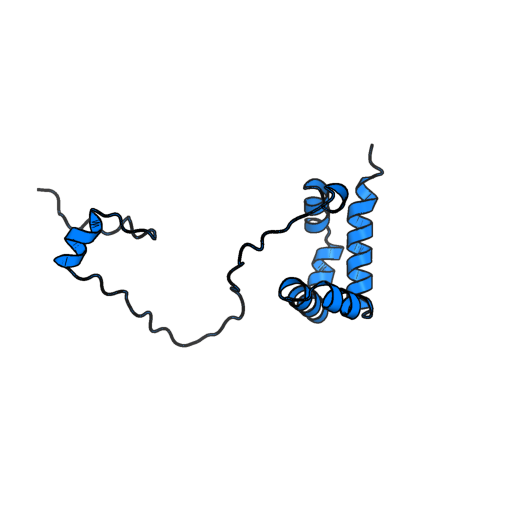9.373 -5.111 1.00 96.50 104 ALA A N 1
ATOM 823 C CA . ALA A 1 104 ? 3.899 -9.009 -3.710 1.00 96.50 104 ALA A CA 1
ATOM 824 C C . ALA A 1 104 ? 2.811 -9.855 -3.030 1.00 96.50 104 ALA A C 1
ATOM 826 O O . ALA A 1 104 ? 2.998 -10.267 -1.885 1.00 96.50 104 ALA A O 1
ATOM 827 N N . MET A 1 105 ? 1.724 -10.197 -3.730 1.00 95.06 105 MET A N 1
ATOM 828 C CA . MET A 1 105 ? 0.643 -11.050 -3.214 1.00 95.06 105 MET A CA 1
ATOM 829 C C . MET A 1 105 ? 1.070 -12.502 -2.930 1.00 95.06 105 MET A C 1
ATOM 831 O O . MET A 1 105 ? 0.432 -13.186 -2.118 1.00 95.06 105 MET A O 1
ATOM 835 N N . GLU A 1 106 ? 2.169 -12.973 -3.529 1.00 95.62 106 GLU A N 1
ATOM 836 C CA . GLU A 1 106 ? 2.782 -14.264 -3.187 1.00 95.62 106 GLU A CA 1
ATOM 837 C C . GLU A 1 106 ? 3.410 -14.248 -1.781 1.00 95.62 106 GLU A C 1
ATOM 839 O O . GLU A 1 106 ? 3.513 -15.291 -1.127 1.00 95.62 106 GLU A O 1
ATOM 844 N N . THR A 1 107 ? 3.775 -13.066 -1.272 1.00 95.06 107 THR A N 1
ATOM 845 C CA . THR A 1 107 ? 4.355 -12.905 0.064 1.00 95.06 107 THR A CA 1
ATOM 846 C C . THR A 1 107 ? 3.277 -12.871 1.149 1.00 95.06 107 THR A C 1
ATOM 848 O O . THR A 1 107 ? 2.231 -12.232 1.022 1.00 95.06 107 THR A O 1
ATOM 851 N N . GLU A 1 108 ? 3.530 -13.558 2.265 1.00 94.81 108 GLU A N 1
ATOM 852 C CA . GLU A 1 108 ? 2.579 -13.600 3.381 1.00 94.81 108 GLU A CA 1
ATOM 853 C C . GLU A 1 108 ? 2.423 -12.233 4.062 1.00 94.81 108 GLU A C 1
ATOM 855 O O . GLU A 1 108 ? 1.307 -11.841 4.399 1.00 94.81 108 GLU A O 1
ATOM 860 N N . VAL A 1 109 ? 3.517 -11.478 4.200 1.00 93.94 109 VAL A N 1
ATOM 861 C CA . VAL A 1 109 ? 3.535 -10.167 4.867 1.00 93.94 109 VAL A CA 1
ATOM 862 C C . VAL A 1 109 ? 2.625 -9.166 4.152 1.00 93.94 109 VAL A C 1
ATOM 864 O O . VAL A 1 109 ? 1.794 -8.519 4.791 1.00 93.94 109 VAL A O 1
ATOM 867 N N . PHE A 1 110 ? 2.724 -9.076 2.822 1.00 96.50 110 PHE A N 1
ATOM 868 C CA . PHE A 1 110 ? 1.888 -8.169 2.038 1.00 96.50 110 PHE A CA 1
ATOM 869 C C . PHE A 1 110 ? 0.425 -8.620 2.012 1.00 96.50 110 PHE A C 1
ATOM 871 O O . PHE A 1 110 ? -0.476 -7.795 2.148 1.00 96.50 110 PHE A O 1
ATOM 878 N N . ARG A 1 111 ? 0.166 -9.931 1.918 1.00 95.88 111 ARG A N 1
ATOM 879 C CA . ARG A 1 111 ? -1.202 -10.466 1.934 1.00 95.88 111 ARG A CA 1
ATOM 880 C C . ARG A 1 111 ? -1.923 -10.161 3.249 1.00 95.88 111 ARG A C 1
ATOM 882 O O . ARG A 1 111 ? -3.030 -9.634 3.222 1.00 95.88 111 ARG A O 1
ATOM 889 N N . LEU A 1 112 ? -1.272 -10.404 4.389 1.00 94.81 112 LEU A N 1
ATOM 890 C CA . LEU A 1 112 ? -1.828 -10.078 5.707 1.00 94.81 112 LEU A CA 1
ATOM 891 C C . LEU A 1 112 ? -2.086 -8.574 5.874 1.00 94.81 112 LEU A C 1
ATOM 893 O O . LEU A 1 112 ? -3.061 -8.174 6.514 1.00 94.81 112 LEU A O 1
ATOM 897 N N . PHE A 1 113 ? -1.220 -7.734 5.308 1.00 96.25 113 PHE A N 1
ATOM 898 C CA . PHE A 1 113 ? -1.402 -6.287 5.306 1.00 96.25 113 PHE A CA 1
ATOM 899 C C . PHE A 1 113 ? -2.621 -5.859 4.479 1.00 96.25 113 PHE A C 1
ATOM 901 O O . PHE A 1 113 ? -3.468 -5.111 4.975 1.00 96.25 113 PHE A O 1
ATOM 908 N N . THR A 1 114 ? -2.756 -6.374 3.257 1.00 95.25 114 THR A N 1
ATOM 909 C CA . THR A 1 114 ? -3.905 -6.088 2.392 1.00 95.25 114 THR A CA 1
ATOM 910 C C . THR A 1 114 ? -5.206 -6.578 3.020 1.00 95.25 114 THR A C 1
ATOM 912 O O . THR A 1 114 ? -6.176 -5.826 3.054 1.00 95.25 114 THR A O 1
ATOM 915 N N . ASP A 1 115 ? -5.221 -7.770 3.622 1.00 94.31 115 ASP A N 1
ATOM 916 C CA . ASP A 1 115 ? -6.393 -8.294 4.334 1.00 94.31 115 ASP A CA 1
ATOM 917 C C . ASP A 1 115 ? -6.838 -7.360 5.469 1.00 94.31 115 ASP A C 1
ATOM 919 O O . ASP A 1 115 ? -8.035 -7.114 5.644 1.00 94.31 115 ASP A O 1
ATOM 923 N N . LYS A 1 116 ? -5.890 -6.775 6.215 1.00 93.44 116 LYS A N 1
ATOM 924 C CA . LYS A 1 116 ? -6.193 -5.781 7.257 1.00 93.44 116 LYS A CA 1
ATOM 925 C C . LYS A 1 116 ? -6.823 -4.520 6.674 1.00 93.44 116 LYS A C 1
ATOM 927 O O . LYS A 1 116 ? -7.837 -4.064 7.201 1.00 93.44 116 LYS A O 1
ATOM 932 N N . ILE A 1 117 ? -6.276 -3.988 5.578 1.00 94.50 117 ILE A N 1
ATOM 933 C CA . ILE A 1 117 ? -6.869 -2.835 4.884 1.00 94.50 117 ILE A CA 1
ATOM 934 C C . ILE A 1 117 ? -8.290 -3.171 4.427 1.00 94.50 117 ILE A C 1
ATOM 936 O O . ILE A 1 117 ? -9.216 -2.410 4.711 1.00 94.50 117 ILE A O 1
ATOM 940 N N . LEU A 1 118 ? -8.481 -4.328 3.785 1.00 93.00 118 LEU A N 1
ATOM 941 C CA . LEU A 1 118 ? -9.784 -4.799 3.314 1.00 93.00 118 LEU A CA 1
ATOM 942 C C . LEU A 1 118 ? -10.795 -4.920 4.464 1.00 93.00 118 L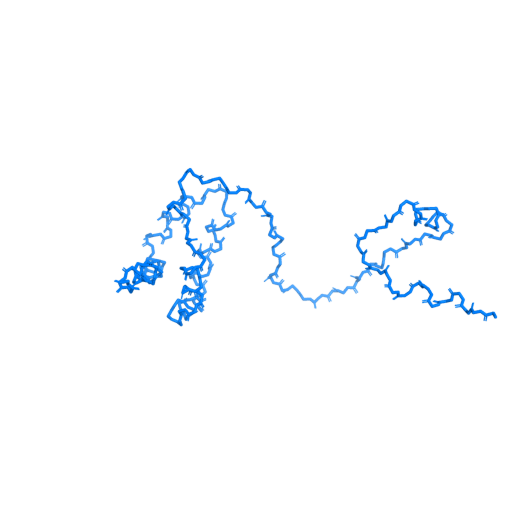EU A C 1
ATOM 944 O O . LEU A 1 118 ? -11.952 -4.513 4.316 1.00 93.00 118 LEU A O 1
ATOM 948 N N . CYS A 1 119 ? -10.363 -5.407 5.629 1.00 91.81 119 CYS A N 1
ATOM 949 C CA . CYS A 1 119 ? -11.190 -5.460 6.833 1.00 91.81 119 CYS A CA 1
ATOM 950 C C . CYS A 1 119 ? -11.608 -4.061 7.305 1.00 91.81 119 CYS A C 1
ATOM 952 O O . CYS A 1 119 ? -12.782 -3.847 7.613 1.00 91.81 119 CYS A O 1
ATOM 954 N N . THR A 1 120 ? -10.681 -3.100 7.328 1.00 92.44 120 THR A N 1
ATOM 955 C CA . THR A 1 120 ? -10.960 -1.720 7.746 1.00 92.44 120 THR A CA 1
ATOM 956 C C . THR A 1 120 ? -11.934 -1.018 6.803 1.00 92.44 120 THR A C 1
ATOM 958 O O . THR A 1 120 ? -12.901 -0.412 7.265 1.00 92.44 120 THR A O 1
ATOM 961 N N . ILE A 1 121 ? -11.745 -1.136 5.486 1.00 90.44 121 ILE A N 1
ATOM 962 C CA . ILE A 1 121 ? -12.614 -0.459 4.509 1.00 90.44 121 ILE A CA 1
ATOM 963 C C . ILE A 1 121 ? -14.001 -1.106 4.402 1.00 90.44 121 ILE A C 1
ATOM 965 O O . ILE A 1 121 ? -14.980 -0.400 4.157 1.00 90.44 121 ILE A O 1
ATOM 969 N N . SER A 1 122 ? -14.096 -2.426 4.608 1.00 86.19 122 SER A N 1
ATOM 970 C CA . SER A 1 122 ? -15.355 -3.179 4.520 1.00 86.19 122 SER A CA 1
ATOM 971 C C . SER A 1 122 ? -16.169 -3.096 5.812 1.00 86.19 122 SER A C 1
ATOM 973 O O . SER A 1 122 ? -17.401 -3.100 5.772 1.00 86.19 122 SER A O 1
ATOM 975 N N . GLY A 1 123 ? -15.505 -2.985 6.969 1.00 69.31 123 GLY A N 1
ATOM 976 C CA . GLY A 1 123 ? -16.143 -2.881 8.285 1.00 69.31 123 GLY A CA 1
ATOM 977 C C . GLY A 1 123 ? -17.016 -1.633 8.460 1.00 69.31 123 GLY A C 1
ATOM 978 O O . GLY A 1 123 ? -18.002 -1.678 9.196 1.00 69.31 123 GLY A O 1
ATOM 979 N N . ASN A 1 124 ? -16.736 -0.564 7.711 1.00 55.84 124 ASN A N 1
ATOM 980 C CA . ASN A 1 124 ? -17.511 0.680 7.739 1.00 55.84 124 ASN A CA 1
ATOM 981 C C . ASN A 1 124 ? -18.896 0.569 7.068 1.00 55.84 124 ASN A C 1
ATOM 983 O O . ASN A 1 124 ? -19.700 1.489 7.179 1.00 55.84 124 ASN A O 1
ATOM 987 N N . SER A 1 125 ? -19.215 -0.558 6.419 1.00 51.19 125 SER A N 1
ATOM 988 C CA . SER A 1 125 ? -20.542 -0.813 5.834 1.00 51.19 125 SER A CA 1
ATOM 989 C C . SER A 1 125 ? -21.615 -1.237 6.851 1.00 51.19 125 SER A C 1
ATOM 991 O O . SER A 1 125 ? -22.792 -1.282 6.505 1.00 51.19 125 SER A O 1
ATOM 993 N N . LYS A 1 126 ? -21.244 -1.546 8.106 1.00 42.75 126 LYS A N 1
ATOM 994 C CA . LYS A 1 126 ? -22.179 -2.045 9.139 1.00 42.75 126 LYS A CA 1
ATOM 995 C C . LYS A 1 126 ? -22.709 -0.981 10.110 1.00 42.75 126 LYS A C 1
ATOM 997 O O . LYS A 1 126 ? -23.351 -1.340 11.092 1.00 42.75 126 LYS A O 1
ATOM 1002 N N . ALA A 1 127 ? -22.450 0.299 9.859 1.00 38.69 127 ALA A N 1
ATOM 1003 C CA . ALA A 1 127 ? -22.892 1.400 10.717 1.00 38.69 127 ALA A CA 1
ATOM 1004 C C . ALA A 1 127 ? -23.880 2.343 10.003 1.00 38.69 127 ALA A C 1
ATOM 1006 O O . ALA A 1 127 ? -23.678 3.557 10.000 1.00 38.69 127 ALA A O 1
ATOM 1007 N N . LEU A 1 128 ? -24.940 1.784 9.406 1.00 34.91 128 LEU A N 1
ATOM 1008 C CA . LEU A 1 128 ? -26.136 2.535 9.010 1.00 34.91 128 LEU A CA 1
ATOM 1009 C C . LEU A 1 128 ? -27.404 1.840 9.515 1.00 34.91 128 LEU A C 1
ATOM 1011 O O . LEU A 1 128 ? -27.498 0.606 9.330 1.00 34.91 128 LEU A O 1
#

pLDDT: mean 73.26, std 22.4, range [30.94, 97.0]

Secondary structure (DSSP, 8-state):
---TTGGGSS--SS---HHHHHHHTTS--PPP------------------PPP-S-GGGSPPHHHHHHHHH-HHHHHHTT-HHHHHHHHHHHH-SSHHHHHHHHHHSHHHHHHHHHHHHHHHHGGG--